Protein AF-A0A3L8S5N1-F1 (afdb_monomer)

Structure (mmCIF, N/CA/C/O backbone):
data_AF-A0A3L8S5N1-F1
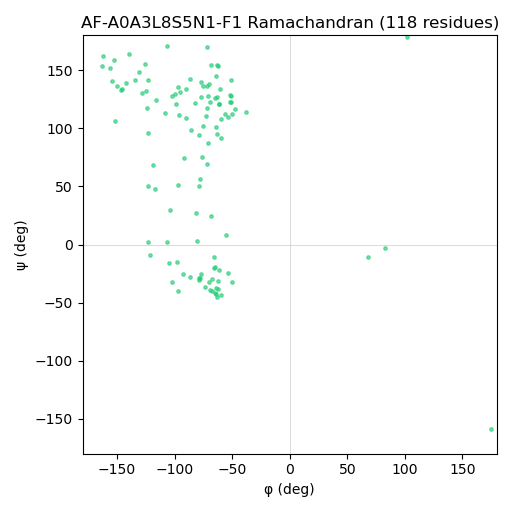#
_entry.id   AF-A0A3L8S5N1-F1
#
loop_
_atom_site.group_PDB
_atom_site.id
_atom_site.type_symbol
_atom_site.label_atom_id
_atom_site.label_alt_id
_atom_site.label_comp_id
_atom_site.label_asym_id
_atom_site.label_entity_id
_atom_site.label_seq_id
_atom_site.pdbx_PDB_ins_code
_atom_site.Cartn_x
_atom_site.Cartn_y
_atom_site.Cartn_z
_atom_site.occupancy
_atom_site.B_iso_or_equiv
_atom_site.auth_seq_id
_atom_site.auth_comp_id
_atom_site.auth_asym_id
_atom_site.auth_atom_id
_atom_site.pdbx_PDB_model_num
ATOM 1 N N . GLU A 1 1 ? -27.429 45.409 33.341 1.00 58.84 1 GLU A N 1
ATOM 2 C CA . GLU A 1 1 ? -26.862 44.501 34.357 1.00 58.84 1 GLU A CA 1
ATOM 3 C C . GLU A 1 1 ? -27.134 43.078 33.897 1.00 58.84 1 GLU A C 1
ATOM 5 O O . GLU A 1 1 ? -28.285 42.787 33.601 1.00 58.84 1 GLU A O 1
ATOM 10 N N . GLN A 1 2 ? -26.105 42.243 33.723 1.00 52.72 2 GLN A N 1
ATOM 11 C CA . GLN A 1 2 ? -26.308 40.809 33.471 1.00 52.72 2 GLN A CA 1
ATOM 12 C C . GLN A 1 2 ? -26.788 40.156 34.771 1.00 52.72 2 GLN A C 1
ATOM 14 O O . GLN A 1 2 ? -26.289 40.484 35.849 1.00 52.72 2 GLN A O 1
ATOM 19 N N . SER A 1 3 ? -27.787 39.281 34.683 1.00 72.56 3 SER A N 1
ATOM 20 C CA . SER A 1 3 ? -28.373 38.622 35.854 1.00 72.56 3 SER A CA 1
ATOM 21 C C . SER A 1 3 ? -27.329 37.736 36.544 1.00 72.56 3 SER A C 1
ATOM 23 O O . SER A 1 3 ? -26.524 37.093 35.875 1.00 72.56 3 SER A O 1
ATOM 25 N N . TYR A 1 4 ? -27.351 37.634 37.879 1.00 65.69 4 TYR A N 1
ATOM 26 C CA . TYR A 1 4 ? -26.475 36.718 38.631 1.00 65.69 4 TYR A CA 1
ATOM 27 C C . TYR A 1 4 ? -26.520 35.281 38.082 1.00 65.69 4 TYR A C 1
ATOM 29 O O . TYR A 1 4 ? -25.507 34.589 38.085 1.00 65.69 4 TYR A O 1
ATOM 37 N N . MET A 1 5 ? -27.673 34.854 37.555 1.00 71.25 5 MET A N 1
ATOM 38 C CA . MET A 1 5 ? -27.835 33.547 36.917 1.00 71.25 5 MET A CA 1
ATOM 39 C C . MET A 1 5 ? -27.050 33.437 35.603 1.00 71.25 5 MET A C 1
ATOM 41 O O . MET A 1 5 ? -26.426 32.412 35.357 1.00 71.25 5 MET A O 1
ATOM 45 N N . GLU A 1 6 ? -27.032 34.493 34.786 1.00 67.00 6 GLU A N 1
ATOM 46 C CA . GLU A 1 6 ? -26.221 34.532 33.561 1.00 67.00 6 GLU A CA 1
ATOM 47 C C . GLU A 1 6 ? -24.732 34.499 33.900 1.00 67.00 6 GLU A C 1
ATOM 49 O O . GLU A 1 6 ? -23.994 33.738 33.292 1.00 67.00 6 GLU A O 1
ATOM 54 N N . SER A 1 7 ? -24.298 35.238 34.926 1.00 70.38 7 SER A N 1
ATOM 55 C CA . SER A 1 7 ? -22.896 35.238 35.366 1.00 70.38 7 SER A CA 1
ATOM 56 C C . SER A 1 7 ? -22.430 33.856 35.859 1.00 70.38 7 SER A C 1
ATOM 58 O O . SER A 1 7 ? -21.325 33.419 35.536 1.00 70.38 7 SER A O 1
ATOM 60 N N . VAL A 1 8 ? -23.291 33.111 36.567 1.00 64.12 8 VAL A N 1
ATOM 61 C CA . VAL A 1 8 ? -23.002 31.729 36.998 1.00 64.12 8 VAL A CA 1
ATOM 62 C C . VAL A 1 8 ? -22.966 30.755 35.815 1.00 64.12 8 VAL A C 1
ATOM 64 O O . VAL A 1 8 ? -22.112 29.870 35.784 1.00 64.12 8 VAL A O 1
ATOM 67 N N . VAL A 1 9 ? -23.855 30.911 34.830 1.00 67.62 9 VAL A N 1
ATOM 68 C CA . VAL A 1 9 ? -23.860 30.080 33.614 1.00 67.62 9 VAL A CA 1
ATOM 69 C C . VAL A 1 9 ? -22.576 30.288 32.810 1.00 67.62 9 VAL A C 1
ATOM 71 O O . VAL A 1 9 ? -21.951 29.303 32.417 1.00 67.62 9 VAL A O 1
ATOM 74 N N . THR A 1 10 ? -22.142 31.537 32.632 1.00 61.06 10 THR A N 1
ATOM 75 C CA . THR A 1 10 ? -20.888 31.860 31.937 1.00 61.06 10 THR A CA 1
ATOM 76 C C . THR A 1 10 ? -19.680 31.317 32.696 1.00 61.06 10 THR A C 1
ATOM 78 O O . THR A 1 10 ? -18.813 30.692 32.098 1.00 61.06 10 THR A O 1
ATOM 81 N N . PHE A 1 11 ? -19.656 31.453 34.028 1.00 65.00 11 PHE A N 1
ATOM 82 C CA . PHE A 1 11 ? -18.588 30.884 34.852 1.00 65.00 11 PHE A CA 1
ATOM 83 C C . PHE A 1 11 ? -18.487 29.361 34.703 1.00 65.00 11 PHE A C 1
ATOM 85 O O . PHE A 1 11 ? -17.391 28.832 34.549 1.00 65.00 11 PHE A O 1
ATOM 92 N N . LEU A 1 12 ? -19.619 28.646 34.699 1.00 64.50 12 LEU A N 1
ATOM 93 C CA . LEU A 1 12 ? -19.633 27.200 34.467 1.00 64.50 12 LEU A CA 1
ATOM 94 C C . LEU A 1 12 ? -19.153 26.833 33.056 1.00 64.50 12 LEU A C 1
ATOM 96 O O . LEU A 1 12 ? -18.450 25.842 32.903 1.00 64.50 12 LEU A O 1
ATOM 100 N N . GLN A 1 13 ? -19.490 27.619 32.035 1.00 61.62 13 GLN A N 1
ATOM 101 C CA . GLN A 1 13 ? -19.019 27.387 30.666 1.00 61.62 13 GLN A CA 1
ATOM 102 C C . GLN A 1 13 ? -17.517 27.662 30.493 1.00 61.62 13 GLN A C 1
ATOM 104 O O . GLN A 1 13 ? -16.874 26.964 29.713 1.00 61.62 13 GLN A O 1
ATOM 109 N N . ASP A 1 14 ? -16.963 28.625 31.235 1.00 61.75 14 ASP A N 1
ATOM 110 C CA . ASP A 1 14 ? -15.539 28.986 31.191 1.00 61.75 14 ASP A CA 1
ATOM 111 C C . ASP A 1 14 ? -14.642 28.023 31.989 1.00 61.75 14 ASP A C 1
ATOM 113 O O . ASP A 1 14 ? -13.482 27.817 31.629 1.00 61.75 14 ASP A O 1
ATOM 117 N N . VAL A 1 15 ? -15.149 27.420 33.072 1.00 58.78 15 VAL A N 1
ATOM 118 C CA . VAL A 1 15 ? -14.365 26.503 33.931 1.00 58.78 15 VAL A CA 1
ATOM 119 C C . VAL A 1 15 ? -14.580 25.023 33.623 1.00 58.78 15 VAL A C 1
ATOM 121 O O . VAL A 1 15 ? -13.783 24.188 34.057 1.00 58.78 15 VAL A O 1
ATOM 124 N N . VAL A 1 16 ? -15.631 24.669 32.879 1.00 60.44 16 VAL A N 1
ATOM 125 C CA . VAL A 1 16 ? -15.786 23.315 32.343 1.00 60.44 16 VAL A CA 1
ATOM 126 C C . VAL A 1 16 ? -14.950 23.237 31.068 1.00 60.44 16 VAL A C 1
ATOM 128 O O . VAL A 1 16 ? -15.193 24.004 30.138 1.00 60.44 16 VAL A O 1
ATOM 131 N N . PRO A 1 17 ? -13.972 22.318 30.976 1.00 50.28 17 PRO A N 1
ATOM 132 C CA . PRO A 1 17 ? -13.222 22.136 29.748 1.00 50.28 17 PRO A CA 1
ATOM 133 C C . PRO A 1 17 ? -14.191 21.967 28.576 1.00 50.28 17 PRO A C 1
ATOM 135 O O . PRO A 1 17 ? -15.031 21.064 28.587 1.00 50.28 17 PRO A O 1
ATOM 138 N N . GLN A 1 18 ? -14.004 22.763 27.522 1.00 52.22 18 GLN A N 1
ATOM 139 C CA . GLN A 1 18 ? -14.594 22.565 26.188 1.00 52.22 18 GLN A CA 1
ATOM 140 C C . GLN A 1 18 ? -14.271 21.175 25.585 1.00 52.22 18 GLN A C 1
ATOM 142 O O . GLN A 1 18 ? -14.591 20.901 24.441 1.00 52.22 18 GLN A O 1
ATOM 147 N N . ALA A 1 19 ? -13.676 20.253 26.345 1.00 48.62 19 ALA A N 1
ATOM 148 C CA . ALA A 1 19 ? -13.512 18.848 25.992 1.00 48.62 19 ALA A CA 1
ATOM 149 C C . ALA A 1 19 ? -14.844 18.078 25.891 1.00 48.62 19 ALA A C 1
ATOM 151 O O . ALA A 1 19 ? -14.848 16.948 25.413 1.00 48.62 19 ALA A O 1
ATOM 152 N N . TYR A 1 20 ? -15.964 18.664 26.334 1.00 49.84 20 TYR A N 1
ATOM 153 C CA . TYR A 1 20 ? -17.297 18.059 26.222 1.00 49.84 20 TYR A CA 1
ATOM 154 C C . TYR A 1 20 ? -18.189 18.712 25.158 1.00 49.84 20 TYR A C 1
ATOM 156 O O . TYR A 1 20 ? -19.337 18.290 25.003 1.00 49.84 20 TYR A O 1
ATOM 164 N N . SER A 1 21 ? -17.702 19.707 24.400 1.00 54.25 21 SER A N 1
ATOM 165 C CA . SER A 1 21 ? -18.429 20.230 23.238 1.00 54.25 21 SER A CA 1
ATOM 166 C C . SER A 1 21 ? -18.319 19.259 22.057 1.00 54.25 21 SER A C 1
ATOM 168 O O . SER A 1 21 ? -17.602 19.465 21.090 1.00 54.25 21 SER A O 1
ATOM 170 N N . GLY A 1 22 ? -19.072 18.163 22.156 1.00 56.56 22 GLY A N 1
ATOM 171 C CA . GLY A 1 22 ? -19.862 17.599 21.059 1.00 56.56 22 GLY A CA 1
ATOM 172 C C . GLY A 1 22 ? -19.169 16.970 19.849 1.00 56.56 22 GLY A C 1
ATOM 173 O O . GLY A 1 22 ? -19.866 16.304 19.090 1.00 56.56 22 GLY A O 1
ATOM 174 N N . THR A 1 23 ? -17.863 17.103 19.644 1.00 55.72 23 THR A N 1
ATOM 175 C CA . THR A 1 23 ? -17.162 16.274 18.657 1.00 55.72 23 THR A CA 1
ATOM 176 C C . THR A 1 23 ? -16.665 15.015 19.357 1.00 55.72 23 THR A C 1
ATOM 178 O O . THR A 1 23 ? -15.749 15.123 20.178 1.00 55.72 23 THR A O 1
ATOM 181 N N . PRO A 1 24 ? -17.256 13.828 19.095 1.00 60.69 24 PRO A N 1
ATOM 182 C CA . PRO A 1 24 ? -16.633 12.582 19.524 1.00 60.69 24 PRO A CA 1
ATOM 183 C C . PRO A 1 24 ? -15.173 12.591 19.051 1.00 60.69 24 PRO A C 1
ATOM 185 O O . PRO A 1 24 ? -14.909 13.126 17.969 1.00 60.69 24 PRO A O 1
ATOM 188 N N . PRO A 1 25 ? -14.222 12.077 19.858 1.00 61.22 25 PRO A N 1
ATOM 189 C CA . PRO A 1 25 ? -12.830 12.009 19.439 1.00 61.22 25 PRO A CA 1
ATOM 190 C C . PRO A 1 25 ? -12.801 11.342 18.070 1.00 61.22 25 PRO A C 1
ATOM 192 O O . PRO A 1 25 ? -13.358 10.256 17.918 1.00 61.22 25 PRO A O 1
ATOM 195 N N . GLU A 1 26 ? -12.234 12.042 17.086 1.00 62.59 26 GLU A N 1
ATOM 196 C CA . GLU A 1 26 ? -12.102 11.552 15.719 1.00 62.59 26 GLU A CA 1
ATOM 197 C C . GLU A 1 26 ? -11.556 10.124 15.814 1.00 62.59 26 GLU A C 1
ATOM 199 O O . GLU A 1 26 ? -10.497 9.911 16.418 1.00 62.59 26 GLU A O 1
ATOM 204 N N . GLU A 1 27 ? -12.333 9.131 15.367 1.00 67.44 27 GLU A N 1
ATOM 205 C CA . GLU A 1 27 ? -11.910 7.736 15.441 1.00 67.44 27 GLU A CA 1
ATOM 206 C C . GLU A 1 27 ? -10.666 7.606 14.570 1.00 67.44 27 GLU A C 1
ATOM 208 O O . GLU A 1 27 ? -10.735 7.490 13.349 1.00 67.44 27 GLU A O 1
ATOM 213 N N . LYS A 1 28 ? -9.498 7.706 15.208 1.00 73.62 28 LYS A N 1
ATOM 214 C CA . LYS A 1 28 ? -8.225 7.662 14.510 1.00 73.62 28 LYS A CA 1
ATOM 215 C C . LYS A 1 28 ? -8.127 6.312 13.822 1.00 73.62 28 LYS A C 1
ATOM 217 O O . LYS A 1 28 ? -8.152 5.275 14.489 1.00 73.62 28 LYS A O 1
ATOM 222 N N . GLU A 1 29 ? -7.990 6.338 12.500 1.00 84.31 29 GLU A N 1
ATOM 223 C CA . GLU A 1 29 ? -7.891 5.125 11.701 1.00 84.31 29 GLU A CA 1
ATOM 224 C C . GLU A 1 29 ? -6.796 4.206 12.255 1.00 84.31 29 GLU A C 1
ATOM 226 O O . GLU A 1 29 ? -5.627 4.586 12.395 1.00 84.31 29 GLU A O 1
ATOM 231 N N . LYS A 1 30 ? -7.181 2.977 12.604 1.00 90.44 30 LYS A N 1
ATOM 232 C CA . LYS A 1 30 ? -6.265 1.996 13.177 1.00 90.44 30 LYS A CA 1
ATOM 233 C C . LYS A 1 30 ? -5.735 1.083 12.083 1.00 90.44 30 LYS A C 1
ATOM 235 O O . LYS A 1 30 ? -6.466 0.235 11.575 1.00 90.44 30 LYS A O 1
ATOM 240 N N . ILE A 1 31 ? -4.444 1.205 11.785 1.00 94.44 31 ILE A N 1
ATOM 241 C CA . ILE A 1 31 ? -3.729 0.252 10.932 1.00 94.44 31 ILE A CA 1
ATOM 242 C C . ILE A 1 31 ? -3.595 -1.080 11.687 1.00 94.44 31 ILE A C 1
ATOM 244 O O . ILE A 1 31 ? -3.067 -1.132 12.799 1.00 94.44 31 ILE A O 1
ATOM 248 N N . VAL A 1 32 ? -4.096 -2.157 11.088 1.00 95.62 32 VAL A N 1
ATOM 249 C CA . VAL A 1 32 ? -4.064 -3.530 11.618 1.00 95.62 32 VAL A CA 1
ATOM 250 C C . VAL A 1 32 ? -2.894 -4.312 11.029 1.00 95.62 32 VAL A C 1
ATOM 252 O O . VAL A 1 32 ? -2.244 -5.074 11.742 1.00 95.62 32 VAL A O 1
ATOM 255 N N . TRP A 1 33 ? -2.616 -4.129 9.739 1.00 97.19 33 TRP A N 1
ATOM 256 C CA . TRP A 1 33 ? -1.478 -4.744 9.062 1.00 97.19 33 TRP A CA 1
ATOM 257 C C . TRP A 1 33 ? -1.018 -3.891 7.882 1.00 97.19 33 TRP A C 1
ATOM 259 O O . TRP A 1 33 ? -1.775 -3.090 7.335 1.00 97.19 33 TRP A O 1
ATOM 269 N N . VAL A 1 34 ? 0.235 -4.100 7.488 1.00 97.12 34 VAL A N 1
ATOM 270 C CA . VAL A 1 34 ? 0.865 -3.466 6.330 1.00 97.12 34 VAL A CA 1
ATOM 271 C 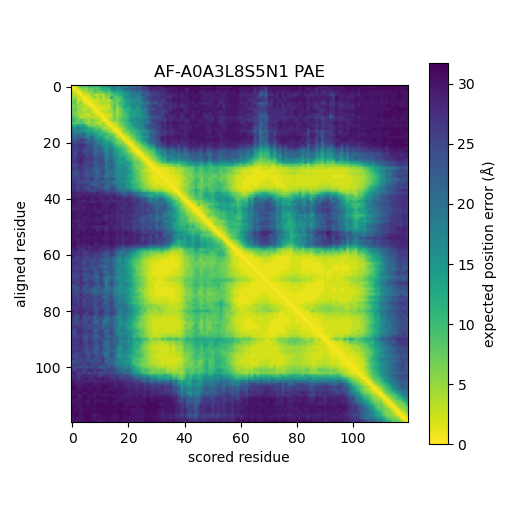C . VAL A 1 34 ? 1.621 -4.532 5.548 1.00 97.12 34 VAL A C 1
ATOM 273 O O . VAL A 1 34 ? 2.223 -5.426 6.149 1.00 97.12 34 VAL A O 1
ATOM 276 N N . ARG A 1 35 ? 1.596 -4.453 4.217 1.00 96.19 35 ARG A N 1
ATOM 277 C CA . ARG A 1 35 ? 2.400 -5.315 3.351 1.00 96.19 35 ARG A CA 1
ATOM 278 C C . ARG A 1 35 ? 2.932 -4.554 2.144 1.00 96.19 35 ARG A C 1
ATOM 280 O O . ARG A 1 35 ? 2.189 -3.809 1.518 1.00 96.19 35 ARG A O 1
ATOM 287 N N . PHE A 1 36 ? 4.189 -4.825 1.806 1.00 93.75 36 PHE A N 1
ATOM 288 C CA . PHE A 1 36 ? 4.785 -4.440 0.532 1.00 93.75 36 PHE A CA 1
ATOM 289 C C . PHE A 1 36 ? 4.739 -5.616 -0.446 1.00 93.75 36 PHE A C 1
ATOM 291 O O . PHE A 1 36 ? 5.045 -6.745 -0.061 1.00 93.75 36 PHE A O 1
ATOM 298 N N . GLU A 1 37 ? 4.357 -5.351 -1.688 1.00 89.75 37 GLU A N 1
ATOM 299 C CA . GLU A 1 37 ? 4.363 -6.310 -2.796 1.00 89.75 37 GLU A CA 1
ATOM 300 C C . GLU A 1 37 ? 5.044 -5.657 -4.009 1.00 89.75 37 GLU A C 1
ATOM 302 O O . GLU A 1 37 ? 4.941 -4.446 -4.207 1.00 89.75 37 GLU A O 1
ATOM 307 N N . ASN A 1 38 ? 5.724 -6.446 -4.840 1.00 82.06 38 ASN A N 1
ATOM 308 C CA . ASN A 1 38 ? 6.210 -5.952 -6.130 1.00 82.06 38 ASN A CA 1
ATOM 309 C C . ASN A 1 38 ? 5.028 -5.863 -7.100 1.00 82.06 38 ASN A C 1
ATOM 311 O O . ASN A 1 38 ? 4.214 -6.789 -7.160 1.00 82.06 38 ASN A O 1
ATOM 315 N N . ALA A 1 39 ? 4.925 -4.781 -7.873 1.00 72.56 39 ALA A N 1
ATOM 316 C CA . ALA A 1 39 ? 3.885 -4.690 -8.886 1.00 72.56 39 ALA A CA 1
ATOM 317 C C . ALA A 1 39 ? 4.215 -5.630 -10.062 1.00 72.56 39 ALA A C 1
ATOM 319 O O . ALA A 1 39 ? 5.139 -5.381 -10.832 1.00 72.56 39 ALA A O 1
ATOM 320 N N . ASP A 1 40 ? 3.446 -6.710 -10.223 1.00 66.19 40 ASP A N 1
ATOM 321 C CA . ASP A 1 40 ? 3.479 -7.576 -11.412 1.00 66.19 40 ASP A CA 1
ATOM 322 C C . ASP A 1 40 ? 2.706 -6.913 -12.569 1.00 66.19 40 ASP A C 1
ATOM 324 O O . ASP A 1 40 ? 1.728 -7.447 -13.093 1.00 66.19 40 ASP A O 1
ATOM 328 N N . LEU A 1 41 ? 3.098 -5.686 -12.936 1.00 61.88 41 LEU A N 1
ATOM 329 C CA . LEU A 1 41 ? 2.502 -4.924 -14.041 1.00 61.88 41 LEU A CA 1
ATOM 330 C C . LEU A 1 41 ? 3.039 -5.421 -15.394 1.00 61.88 41 LEU A C 1
ATOM 332 O O . LEU A 1 41 ? 3.470 -4.642 -16.238 1.00 61.88 41 LEU A O 1
ATOM 336 N N . ASN A 1 42 ? 3.003 -6.731 -15.623 1.00 54.72 42 ASN A N 1
ATOM 337 C CA . ASN A 1 42 ? 3.494 -7.365 -16.848 1.00 54.72 42 ASN A CA 1
ATOM 338 C C . ASN A 1 42 ? 2.491 -7.319 -18.021 1.00 54.72 42 ASN A C 1
ATOM 340 O O . ASN A 1 42 ? 2.552 -8.147 -18.926 1.00 54.72 42 ASN A O 1
ATOM 344 N N . ASP A 1 43 ? 1.593 -6.331 -18.060 1.00 56.97 43 ASP A N 1
ATOM 345 C CA . ASP A 1 43 ? 0.773 -6.037 -19.243 1.00 56.97 43 ASP A CA 1
ATOM 346 C C . ASP A 1 43 ? 1.068 -4.621 -19.756 1.00 56.97 43 ASP A C 1
ATOM 348 O O . ASP A 1 43 ? 0.242 -3.708 -19.683 1.00 56.97 43 ASP A O 1
ATOM 352 N N . THR A 1 44 ? 2.286 -4.445 -20.277 1.00 50.34 44 THR A N 1
ATOM 353 C CA . THR A 1 44 ? 2.761 -3.226 -20.958 1.00 50.34 44 THR A CA 1
ATOM 354 C C . THR A 1 44 ? 1.828 -2.801 -22.097 1.00 50.34 44 THR A C 1
ATOM 356 O O . THR A 1 44 ? 1.768 -1.624 -22.436 1.00 50.34 44 THR A O 1
ATOM 359 N N . SER A 1 45 ? 1.057 -3.737 -22.665 1.00 51.22 45 SER A N 1
ATOM 360 C CA . SER A 1 45 ? 0.101 -3.450 -23.739 1.00 51.22 45 SER A CA 1
ATOM 361 C C . SER A 1 45 ? -1.200 -2.804 -23.249 1.00 51.22 45 SER A C 1
ATOM 363 O O . SER A 1 45 ? -1.814 -2.038 -23.991 1.00 51.22 45 SER A O 1
ATOM 365 N N . ARG A 1 46 ? -1.618 -3.079 -22.003 1.00 52.94 46 ARG A N 1
ATOM 366 C CA . ARG A 1 46 ? -2.851 -2.538 -21.403 1.00 52.94 46 ARG A CA 1
ATOM 367 C C . ARG A 1 46 ? -2.625 -1.426 -20.380 1.00 52.94 46 ARG A C 1
ATOM 369 O O . ARG A 1 46 ? -3.571 -0.710 -20.079 1.00 52.94 46 ARG A O 1
ATOM 376 N N . ASN A 1 47 ? -1.403 -1.261 -19.873 1.00 55.56 47 ASN A N 1
ATOM 377 C CA . ASN A 1 47 ? -1.037 -0.239 -18.883 1.00 55.56 47 ASN A CA 1
ATOM 378 C C . ASN A 1 47 ? 0.003 0.750 -19.432 1.00 55.56 47 ASN A C 1
ATOM 380 O O . ASN A 1 47 ? 1.012 1.034 -18.791 1.00 55.56 47 ASN A O 1
ATOM 384 N N . MET A 1 48 ? -0.234 1.270 -20.637 1.00 53.06 48 MET A N 1
ATOM 385 C CA . MET A 1 48 ? 0.692 2.185 -21.319 1.00 53.06 48 MET A CA 1
ATOM 386 C C . MET A 1 48 ? 0.904 3.500 -20.541 1.00 53.06 48 MET A C 1
ATOM 388 O O . MET A 1 48 ? 2.011 4.024 -20.510 1.00 53.06 48 MET A O 1
ATOM 392 N N . GLU A 1 49 ? -0.118 3.963 -19.814 1.00 53.94 49 GLU A N 1
ATOM 393 C CA . GLU A 1 49 ? -0.062 5.163 -18.960 1.00 53.94 49 GLU A CA 1
ATOM 394 C C . GLU A 1 49 ? 0.862 4.993 -17.735 1.00 53.94 49 GLU A C 1
ATOM 396 O O . GLU A 1 49 ? 1.495 5.949 -17.301 1.00 53.94 49 GLU A O 1
ATOM 401 N N . PHE A 1 50 ? 1.016 3.771 -17.204 1.00 53.44 50 PHE A N 1
ATOM 402 C CA . PHE A 1 50 ? 1.901 3.511 -16.058 1.00 53.44 50 PHE A CA 1
ATOM 403 C C . PHE A 1 50 ? 3.387 3.462 -16.443 1.00 53.44 50 PHE A C 1
ATOM 405 O O . PHE A 1 50 ? 4.240 3.743 -15.600 1.00 53.44 50 PHE A O 1
ATOM 412 N N . HIS A 1 51 ? 3.701 3.127 -17.701 1.00 53.94 51 HIS A N 1
ATOM 413 C CA . HIS A 1 51 ? 5.078 3.081 -18.212 1.00 53.94 51 HIS A CA 1
ATOM 414 C C . HIS A 1 51 ? 5.667 4.478 -18.423 1.00 53.94 51 HIS A C 1
ATOM 416 O O . HIS A 1 51 ? 6.840 4.697 -18.149 1.00 53.94 51 HIS A O 1
ATOM 422 N N . GLU A 1 52 ? 4.877 5.454 -18.867 1.00 53.00 52 GLU A N 1
ATOM 423 C CA . GLU A 1 52 ? 5.423 6.784 -19.175 1.00 53.00 52 GLU A CA 1
ATOM 424 C C . GLU A 1 52 ? 5.658 7.651 -17.928 1.00 53.00 52 GLU A C 1
ATOM 426 O O . GLU A 1 52 ? 6.567 8.480 -17.916 1.00 53.00 52 GLU A O 1
ATOM 431 N N . ILE A 1 53 ? 4.879 7.448 -16.860 1.00 53.69 53 ILE A N 1
ATOM 432 C CA . ILE A 1 53 ? 4.875 8.340 -15.686 1.00 53.69 53 ILE A CA 1
ATOM 433 C C . ILE A 1 53 ? 5.855 7.868 -14.593 1.00 53.69 53 ILE A C 1
ATOM 435 O O . ILE A 1 53 ? 6.353 8.677 -13.810 1.00 53.69 53 ILE A O 1
ATOM 439 N N . HIS A 1 54 ? 6.179 6.571 -14.539 1.00 53.25 54 HIS A N 1
ATOM 440 C CA . HIS A 1 54 ? 6.936 5.982 -13.423 1.00 53.25 54 HIS A CA 1
ATOM 441 C C . HIS A 1 54 ? 8.254 5.303 -13.819 1.00 53.25 54 HIS A C 1
ATOM 443 O O . HIS A 1 54 ? 9.049 4.967 -12.939 1.00 53.25 54 HIS A O 1
ATOM 449 N N . SER A 1 55 ? 8.530 5.134 -15.115 1.00 50.62 55 SER A N 1
ATOM 450 C CA . SER A 1 55 ? 9.742 4.470 -15.603 1.00 50.62 55 SER A CA 1
ATOM 451 C C . SER A 1 55 ? 10.878 5.459 -15.861 1.00 50.62 55 SER A C 1
ATOM 453 O O . SER A 1 55 ? 11.258 5.724 -16.997 1.00 50.62 55 SER A O 1
ATOM 455 N N . THR A 1 56 ? 11.510 5.957 -14.796 1.00 52.88 56 THR A N 1
ATOM 456 C CA . THR A 1 56 ? 12.915 6.406 -14.900 1.00 52.88 56 THR A CA 1
ATOM 457 C C . THR A 1 56 ? 13.904 5.234 -14.815 1.00 52.88 56 THR A C 1
ATOM 459 O O . THR A 1 56 ? 15.115 5.428 -14.901 1.00 52.88 56 THR A O 1
ATOM 462 N N . GLY A 1 57 ? 13.403 3.999 -14.723 1.00 53.06 57 GLY A N 1
ATOM 463 C CA . GLY A 1 57 ? 14.168 2.761 -14.778 1.00 53.06 57 GLY A CA 1
ATOM 464 C C . GLY A 1 57 ? 13.256 1.575 -15.082 1.00 53.06 57 GLY A C 1
ATOM 465 O O . GLY A 1 57 ? 12.041 1.658 -14.930 1.00 53.06 57 GLY A O 1
ATOM 466 N N . ASN A 1 58 ? 13.849 0.466 -15.518 1.00 57.66 58 ASN A N 1
ATOM 467 C CA . ASN A 1 58 ? 13.191 -0.800 -15.869 1.00 57.66 58 ASN A CA 1
ATOM 468 C C . ASN A 1 58 ? 12.590 -1.545 -14.648 1.00 57.66 58 ASN A C 1
ATOM 470 O O . ASN A 1 58 ? 12.502 -2.770 -14.654 1.00 57.66 58 ASN A O 1
ATOM 474 N N . GLU A 1 59 ? 12.265 -0.830 -13.568 1.00 66.81 59 GLU A N 1
ATOM 475 C CA . GLU A 1 59 ? 11.837 -1.386 -12.285 1.00 66.81 59 GLU A CA 1
ATOM 476 C C . GLU A 1 59 ? 10.387 -0.961 -11.994 1.00 66.81 59 GLU A C 1
ATOM 478 O O . GLU A 1 59 ? 10.082 0.234 -12.034 1.00 66.81 59 GLU A O 1
ATOM 483 N N . PRO A 1 60 ? 9.469 -1.912 -11.747 1.00 74.50 60 PRO A N 1
ATOM 484 C CA . PRO A 1 60 ? 8.076 -1.596 -11.449 1.00 74.50 60 PRO A CA 1
ATOM 485 C C . PRO A 1 60 ? 7.934 -0.900 -10.080 1.00 74.50 60 PRO A C 1
ATOM 487 O O . PRO A 1 60 ? 8.76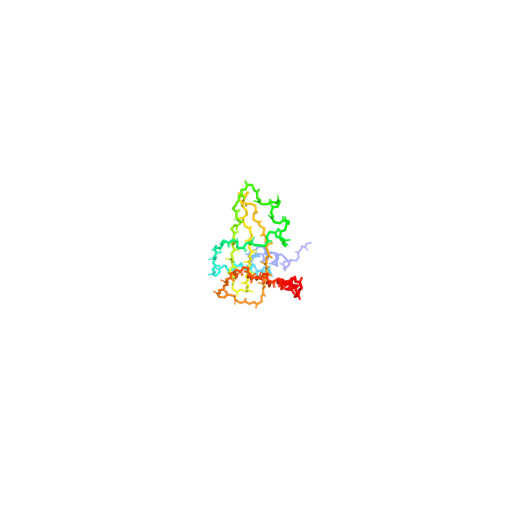2 -1.121 -9.194 1.00 74.50 60 PRO A O 1
ATOM 490 N N . PRO A 1 61 ? 6.878 -0.090 -9.860 1.00 82.69 61 PRO A N 1
ATOM 491 C CA . PRO A 1 61 ? 6.638 0.541 -8.564 1.00 82.69 61 PRO A CA 1
ATOM 492 C C . PRO A 1 61 ? 6.399 -0.498 -7.457 1.00 82.69 61 PRO A C 1
ATOM 494 O O . PRO A 1 61 ? 5.900 -1.602 -7.701 1.00 82.69 61 PRO A O 1
ATOM 497 N N . LEU A 1 62 ? 6.702 -0.126 -6.212 1.00 89.56 62 LEU A N 1
ATOM 498 C CA . LEU A 1 62 ? 6.321 -0.909 -5.037 1.00 89.56 62 LEU A CA 1
ATOM 499 C C . LEU A 1 62 ? 4.836 -0.695 -4.736 1.00 89.56 62 LEU A C 1
ATOM 501 O O . LEU A 1 62 ? 4.343 0.429 -4.787 1.00 89.56 62 LEU A O 1
ATOM 505 N N . LEU A 1 63 ? 4.122 -1.755 -4.366 1.00 92.94 63 LEU A N 1
ATOM 506 C CA . LEU A 1 63 ? 2.751 -1.662 -3.874 1.00 92.94 63 LEU A CA 1
ATOM 507 C C . LEU A 1 63 ? 2.736 -1.724 -2.351 1.00 92.94 63 LEU A C 1
ATOM 509 O O . LEU A 1 63 ? 3.291 -2.644 -1.754 1.00 92.94 63 LEU A O 1
ATOM 513 N N . LEU A 1 64 ? 2.049 -0.771 -1.730 1.00 95.62 64 LEU A N 1
ATOM 514 C CA . LEU A 1 64 ? 1.796 -0.714 -0.296 1.00 95.62 64 LEU A CA 1
ATOM 515 C C . LEU A 1 64 ? 0.324 -1.030 -0.031 1.00 95.62 64 LEU A C 1
ATOM 517 O O . LEU A 1 64 ? -0.565 -0.264 -0.393 1.00 95.62 64 LEU A O 1
ATOM 521 N N . LEU A 1 65 ? 0.065 -2.158 0.622 1.00 97.12 65 LEU A N 1
ATOM 522 C CA . LEU A 1 65 ? -1.264 -2.565 1.062 1.00 97.12 65 LEU A CA 1
ATOM 523 C C . LEU A 1 65 ? -1.393 -2.288 2.563 1.00 97.12 65 LEU A C 1
ATOM 525 O O . LEU A 1 65 ? -0.559 -2.741 3.352 1.00 97.12 65 LEU A O 1
ATOM 529 N N . ILE A 1 66 ? -2.449 -1.580 2.957 1.00 97.31 66 ILE A N 1
ATOM 530 C CA . ILE A 1 66 ? -2.711 -1.182 4.345 1.00 97.31 66 ILE A CA 1
ATOM 531 C C . ILE A 1 66 ? -4.086 -1.697 4.743 1.00 97.31 66 ILE A C 1
ATOM 533 O O . ILE A 1 66 ? -5.088 -1.290 4.161 1.00 97.31 66 ILE A O 1
ATOM 537 N N . GLY A 1 67 ? -4.148 -2.582 5.734 1.00 96.81 67 GLY A N 1
ATOM 538 C CA . GLY A 1 67 ? -5.407 -3.044 6.309 1.00 96.81 67 GLY A CA 1
ATOM 539 C C . GLY A 1 67 ? -5.781 -2.256 7.550 1.00 96.81 67 GLY A C 1
ATOM 540 O O . GLY A 1 67 ? -4.974 -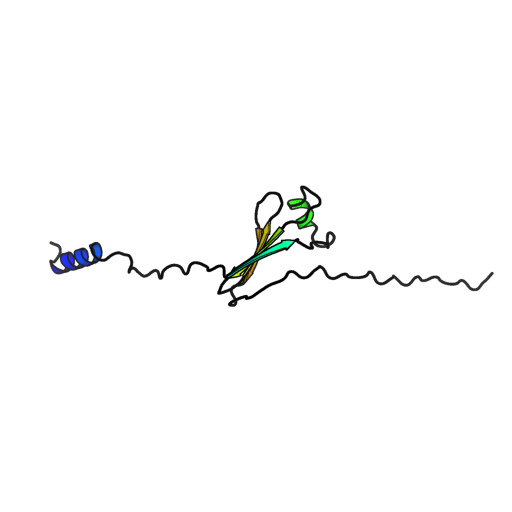2.139 8.473 1.00 96.81 67 GLY A O 1
ATOM 541 N N . TYR A 1 68 ? -7.021 -1.790 7.599 1.00 95.44 68 TYR A N 1
ATOM 542 C CA . TYR A 1 68 ? -7.622 -1.102 8.734 1.00 95.44 68 TYR A CA 1
ATOM 543 C C . TYR A 1 68 ? -8.633 -2.003 9.451 1.00 95.44 68 TYR A C 1
ATOM 545 O O . TYR A 1 68 ? -9.004 -3.079 8.974 1.00 95.44 68 TYR A O 1
ATOM 553 N N . SER A 1 69 ? -9.109 -1.562 10.616 1.00 93.62 69 SER A N 1
ATOM 554 C CA . SER A 1 69 ? -10.205 -2.236 11.327 1.00 93.62 69 SER A CA 1
ATOM 555 C C . SER A 1 69 ? -11.541 -2.185 10.581 1.00 93.62 69 SER A C 1
ATOM 557 O O . SER A 1 69 ? -12.413 -3.007 10.850 1.00 93.62 69 SER A O 1
ATOM 559 N N . ASP A 1 70 ? -11.701 -1.247 9.653 1.00 93.44 70 ASP A N 1
ATOM 560 C CA . ASP A 1 70 ? -12.937 -0.965 8.923 1.00 93.44 70 ASP A CA 1
ATOM 561 C C . ASP A 1 70 ? -12.780 -1.064 7.396 1.00 93.44 70 ASP A C 1
ATOM 563 O O . ASP A 1 70 ? -13.740 -0.825 6.662 1.00 93.44 70 ASP A O 1
ATOM 567 N N . GLY A 1 71 ? -11.595 -1.427 6.900 1.00 95.69 71 GLY A N 1
ATOM 568 C CA . GLY A 1 71 ? -11.321 -1.390 5.472 1.00 95.69 71 GLY A CA 1
ATOM 569 C C . GLY A 1 71 ? -9.885 -1.708 5.078 1.00 95.69 71 GLY A C 1
ATOM 570 O O . GLY A 1 71 ? -9.137 -2.345 5.820 1.00 95.69 71 GLY A O 1
ATOM 571 N N . MET A 1 72 ? -9.504 -1.270 3.881 1.00 97.06 72 MET A N 1
ATOM 572 C CA . MET A 1 72 ? -8.160 -1.426 3.328 1.00 97.06 72 MET A CA 1
ATOM 573 C C . MET A 1 72 ? -7.882 -0.364 2.259 1.00 97.06 72 MET A C 1
ATOM 575 O O . MET A 1 72 ? -8.799 0.055 1.552 1.00 97.06 72 MET A O 1
ATOM 579 N N . GLN A 1 73 ? -6.612 -0.000 2.094 1.00 97.25 73 GLN A N 1
ATOM 580 C CA . GLN A 1 73 ? -6.112 0.799 0.977 1.00 97.25 73 GLN A CA 1
ATOM 581 C C . GLN A 1 73 ? -4.951 0.103 0.257 1.00 97.25 73 GLN A C 1
ATOM 583 O O . GLN A 1 73 ? -4.236 -0.714 0.846 1.00 97.25 73 GLN A O 1
ATOM 588 N N . VAL A 1 74 ? -4.753 0.450 -1.016 1.00 96.12 74 VAL A N 1
ATOM 589 C CA . VAL A 1 74 ? -3.590 0.064 -1.824 1.00 96.12 74 VAL A CA 1
ATOM 590 C C . VAL A 1 74 ? -2.998 1.312 -2.461 1.00 96.12 74 VAL A C 1
ATOM 592 O O . VAL A 1 74 ? -3.718 2.088 -3.086 1.00 96.12 74 VAL A O 1
ATOM 595 N N . TRP A 1 75 ? -1.688 1.473 -2.329 1.00 95.56 75 TRP A N 1
ATOM 596 C CA . TRP A 1 75 ? -0.926 2.602 -2.847 1.00 95.56 75 TRP A CA 1
ATOM 597 C C . TRP A 1 75 ? 0.195 2.114 -3.770 1.00 95.56 75 TRP A C 1
ATOM 599 O O . TRP A 1 75 ? 0.836 1.104 -3.482 1.00 95.56 75 TRP A O 1
ATOM 609 N N . SER A 1 76 ? 0.440 2.839 -4.858 1.00 91.06 76 SER A N 1
ATOM 610 C CA . SER A 1 76 ? 1.627 2.716 -5.709 1.00 91.06 76 SER A CA 1
ATOM 611 C C . SER A 1 76 ? 2.713 3.651 -5.197 1.00 91.06 76 SER A C 1
ATOM 613 O O . SER A 1 76 ? 2.428 4.815 -4.925 1.00 91.06 76 SER A O 1
ATOM 615 N N . ILE A 1 77 ? 3.944 3.164 -5.077 1.00 90.75 77 ILE A N 1
ATOM 616 C CA . ILE A 1 77 ? 5.116 3.952 -4.694 1.00 90.75 77 ILE A CA 1
ATOM 617 C C . ILE A 1 77 ? 6.168 3.798 -5.803 1.00 90.75 77 ILE A C 1
ATOM 619 O O . ILE A 1 77 ? 6.903 2.805 -5.826 1.00 90.75 77 ILE A O 1
ATOM 623 N N . PRO A 1 78 ? 6.231 4.746 -6.751 1.00 85.19 78 PRO A N 1
ATOM 624 C CA . PRO A 1 78 ? 7.269 4.777 -7.774 1.00 85.19 78 PRO A CA 1
ATOM 625 C C . PRO A 1 78 ? 8.624 5.191 -7.188 1.00 85.19 78 PRO A C 1
ATOM 627 O O . PRO A 1 78 ? 8.715 5.688 -6.066 1.00 85.19 78 PRO A O 1
ATOM 630 N N . ILE A 1 79 ? 9.689 5.053 -7.983 1.00 82.25 79 ILE A N 1
ATOM 631 C CA . ILE A 1 79 ? 11.053 5.442 -7.587 1.00 82.25 79 ILE A CA 1
ATOM 632 C C . ILE A 1 79 ? 11.200 6.944 -7.284 1.00 82.25 79 ILE A C 1
ATOM 634 O O . 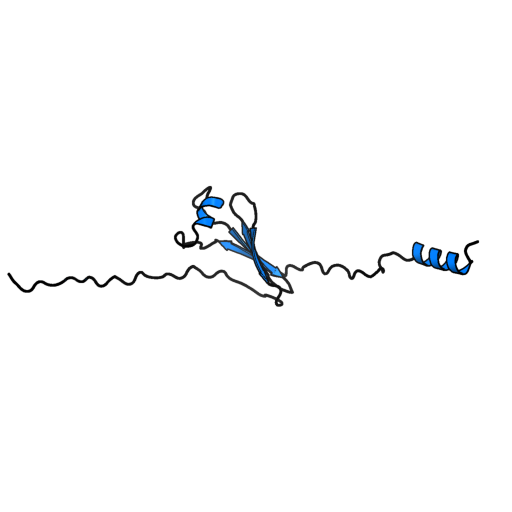ILE A 1 79 ? 12.095 7.331 -6.535 1.00 82.25 79 ILE A O 1
ATOM 638 N N . SER A 1 80 ? 10.308 7.793 -7.813 1.00 84.62 80 SER A N 1
ATOM 639 C CA . SER A 1 80 ? 10.241 9.213 -7.435 1.00 84.62 80 SER A CA 1
ATOM 640 C C . SER A 1 80 ? 9.841 9.417 -5.968 1.00 84.62 80 SER A C 1
ATOM 642 O O . SER A 1 80 ? 10.089 10.485 -5.415 1.00 84.62 80 SER A O 1
ATOM 644 N N . GLY A 1 81 ? 9.238 8.405 -5.333 1.00 85.88 81 GLY A N 1
ATOM 645 C CA . GLY A 1 81 ? 8.735 8.449 -3.960 1.00 85.88 81 GLY A CA 1
ATOM 646 C C . GLY A 1 81 ? 7.350 9.084 -3.815 1.00 85.88 81 GLY A C 1
ATOM 647 O O . GLY A 1 81 ? 6.804 9.097 -2.712 1.00 85.88 81 GLY A O 1
ATOM 648 N N . GLU A 1 82 ? 6.758 9.586 -4.901 1.00 90.06 82 GLU A N 1
ATOM 649 C CA . GLU A 1 82 ? 5.422 10.189 -4.892 1.00 90.06 82 GLU A CA 1
ATOM 650 C C . GLU A 1 82 ? 4.345 9.100 -4.882 1.00 90.06 82 GLU A C 1
ATOM 652 O O . GLU A 1 82 ? 3.971 8.555 -5.920 1.00 90.06 82 GLU A O 1
ATOM 657 N N . ALA A 1 83 ? 3.874 8.747 -3.685 1.00 92.50 83 ALA A N 1
ATOM 658 C CA . ALA A 1 83 ? 2.879 7.699 -3.514 1.00 92.50 83 ALA A CA 1
ATOM 659 C C . ALA A 1 83 ? 1.496 8.115 -4.048 1.00 92.50 83 ALA A C 1
ATOM 661 O O . ALA A 1 83 ? 1.018 9.216 -3.775 1.00 92.50 83 ALA A O 1
ATOM 662 N N . GLN A 1 84 ? 0.821 7.195 -4.738 1.00 92.69 84 GLN A N 1
ATOM 663 C CA . GLN A 1 84 ? -0.512 7.393 -5.311 1.00 92.69 84 GLN A CA 1
ATOM 664 C C . GLN A 1 84 ? -1.482 6.310 -4.830 1.00 92.69 84 GLN A C 1
ATOM 666 O O . GLN A 1 84 ? -1.168 5.122 -4.896 1.00 92.69 84 GLN A O 1
ATOM 671 N N . GLU A 1 85 ? -2.678 6.696 -4.381 1.00 94.69 85 GLU A N 1
ATOM 672 C CA . GLU A 1 85 ? -3.727 5.736 -4.022 1.00 94.69 85 GLU A CA 1
ATOM 673 C C . GLU A 1 85 ? -4.290 5.066 -5.287 1.00 94.69 85 GLU A C 1
ATOM 675 O O . GLU A 1 85 ? -4.689 5.739 -6.236 1.00 94.69 85 GLU A O 1
ATOM 680 N N . LEU A 1 86 ? -4.325 3.732 -5.291 1.00 91.50 86 LEU A N 1
ATOM 681 C CA . LEU A 1 86 ? -4.909 2.919 -6.363 1.00 91.50 86 LEU A CA 1
ATOM 682 C C . LEU A 1 86 ? -6.289 2.370 -5.989 1.00 91.50 86 LEU A C 1
ATOM 684 O O . LEU A 1 86 ? -7.127 2.138 -6.858 1.00 91.50 86 LEU A O 1
ATOM 688 N N . PHE A 1 87 ? -6.508 2.088 -4.703 1.00 94.12 87 PHE A N 1
ATOM 689 C CA . PHE A 1 87 ? -7.728 1.453 -4.218 1.00 94.12 87 PHE A CA 1
ATOM 690 C C . PHE A 1 87 ? -7.992 1.812 -2.758 1.00 94.12 87 PHE A C 1
ATOM 692 O O . PHE A 1 87 ? -7.070 1.808 -1.943 1.00 94.12 87 PHE A O 1
ATOM 699 N N . SER A 1 88 ? -9.262 2.031 -2.419 1.00 96.00 88 SER A N 1
ATOM 700 C CA . SER A 1 88 ? -9.723 2.292 -1.057 1.00 96.00 88 SER A CA 1
ATOM 701 C C . SER A 1 88 ? -11.118 1.710 -0.848 1.00 96.00 88 SER A C 1
ATOM 703 O O . SER A 1 88 ? -12.006 1.873 -1.687 1.00 96.00 88 SER A O 1
ATOM 705 N N . VAL A 1 89 ? -11.314 0.993 0.259 1.00 94.94 89 VAL A N 1
ATOM 706 C CA . VAL A 1 89 ? -12.582 0.332 0.589 1.00 94.94 89 VAL A CA 1
ATOM 707 C C . VAL A 1 89 ? -12.810 0.359 2.099 1.00 94.94 89 VAL A C 1
ATOM 709 O O . VAL A 1 89 ? -11.902 0.038 2.861 1.00 94.94 89 VAL A O 1
ATOM 712 N N . ARG A 1 90 ? -14.025 0.710 2.543 1.00 93.88 90 ARG A N 1
ATOM 713 C CA . ARG A 1 90 ? -14.423 0.788 3.967 1.00 93.88 90 ARG A CA 1
ATOM 714 C C . ARG A 1 90 ? -15.630 -0.106 4.277 1.00 93.88 90 ARG A C 1
ATOM 716 O O . ARG A 1 90 ? -16.648 0.335 4.798 1.00 93.88 90 ARG A O 1
ATOM 723 N N . HIS A 1 91 ? -15.548 -1.373 3.868 1.00 90.12 91 HIS A N 1
ATOM 724 C CA . HIS A 1 91 ? -16.643 -2.350 3.982 1.00 90.12 91 HIS A CA 1
ATOM 725 C C . HIS A 1 91 ? -16.428 -3.365 5.120 1.00 90.12 91 HIS A C 1
ATOM 727 O O . HIS A 1 91 ? -16.896 -4.502 5.048 1.00 90.12 91 HIS A O 1
ATOM 733 N N . G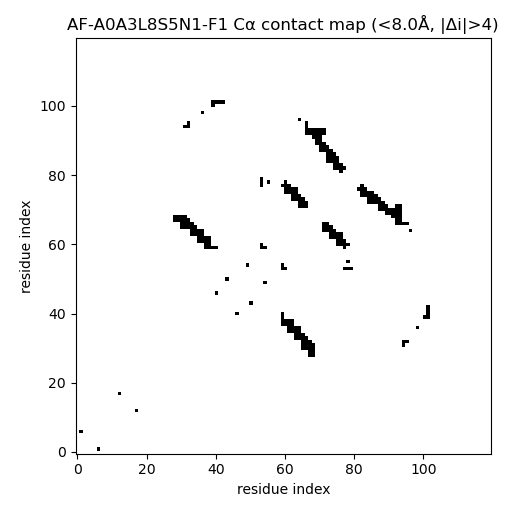LY A 1 92 ? -15.724 -2.958 6.178 1.00 88.50 92 GLY A N 1
ATOM 734 C CA . GLY A 1 92 ? -15.434 -3.792 7.339 1.00 88.50 92 GLY A CA 1
ATOM 735 C C . GLY A 1 92 ? -14.009 -4.358 7.348 1.00 88.50 92 GLY A C 1
ATOM 736 O O . GLY A 1 92 ? -13.219 -4.110 6.436 1.00 88.50 92 GLY A O 1
ATOM 737 N N . PRO A 1 93 ? -13.651 -5.108 8.404 1.00 91.06 93 PRO A N 1
ATOM 738 C CA . PRO A 1 93 ? -12.273 -5.503 8.670 1.00 91.06 93 PRO A CA 1
ATOM 739 C C . PRO A 1 93 ? -11.714 -6.432 7.591 1.00 91.06 93 PRO A C 1
ATOM 741 O O . PRO A 1 93 ? -12.238 -7.524 7.358 1.00 91.06 93 PRO A O 1
ATOM 744 N N . VAL A 1 94 ? -10.569 -6.059 7.020 1.00 93.25 94 VAL A N 1
ATOM 745 C CA . VAL A 1 94 ? -9.789 -6.931 6.134 1.00 93.25 94 VAL A CA 1
ATOM 746 C C . VAL A 1 94 ? -8.651 -7.551 6.937 1.00 93.25 94 VAL A C 1
ATOM 748 O O . VAL A 1 94 ? -7.818 -6.845 7.494 1.00 93.25 94 VAL A O 1
ATOM 751 N N . ARG A 1 95 ? -8.587 -8.886 7.013 1.00 92.56 95 ARG A N 1
ATOM 752 C CA . ARG A 1 95 ? -7.531 -9.594 7.771 1.00 92.56 95 ARG A CA 1
ATOM 753 C C . ARG A 1 95 ? -6.255 -9.836 6.969 1.00 92.56 95 ARG A C 1
ATO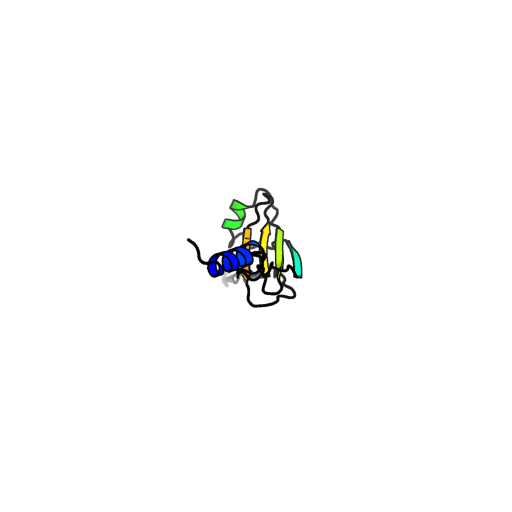M 755 O O . ARG A 1 95 ? -5.188 -9.974 7.555 1.00 92.56 95 ARG A O 1
ATOM 762 N N . ALA A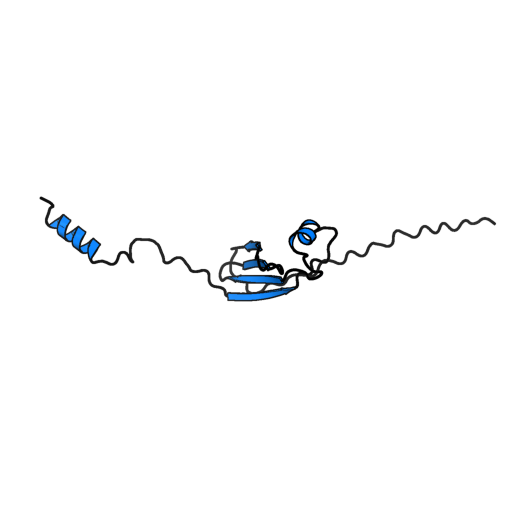 1 96 ? -6.382 -9.944 5.651 1.00 91.56 96 ALA A N 1
ATOM 763 C CA . ALA A 1 96 ? -5.277 -10.137 4.725 1.00 91.56 96 ALA A CA 1
ATOM 764 C C . ALA A 1 96 ? -5.732 -9.806 3.301 1.00 91.56 96 ALA A C 1
ATOM 766 O O . ALA A 1 96 ? -6.901 -9.986 2.964 1.00 91.56 96 ALA A O 1
ATOM 767 N N . ALA A 1 97 ? -4.784 -9.408 2.460 1.00 93.06 97 ALA A N 1
ATOM 768 C CA . ALA A 1 97 ? -4.958 -9.282 1.019 1.00 93.06 97 ALA A CA 1
ATOM 769 C C . ALA A 1 97 ? -3.710 -9.795 0.292 1.00 93.06 97 ALA A C 1
ATOM 771 O O . ALA A 1 97 ? -2.660 -10.001 0.910 1.00 93.06 97 ALA A O 1
ATOM 772 N N . ARG A 1 98 ? -3.830 -10.046 -1.010 1.00 90.81 98 ARG A N 1
ATOM 773 C CA . ARG A 1 98 ? -2.727 -10.440 -1.891 1.00 90.81 98 ARG A CA 1
ATOM 774 C C . ARG A 1 98 ? -3.021 -9.937 -3.299 1.00 90.81 98 ARG A C 1
ATOM 776 O O . ARG A 1 98 ? -4.141 -10.099 -3.777 1.00 90.81 98 ARG A O 1
ATOM 783 N N . ILE A 1 99 ? -2.004 -9.380 -3.945 1.00 87.62 99 ILE A N 1
ATOM 784 C CA . ILE A 1 99 ? -2.046 -9.069 -5.372 1.00 87.62 99 ILE A CA 1
ATOM 785 C C . ILE A 1 99 ? -1.843 -10.374 -6.142 1.00 87.62 99 ILE A C 1
ATOM 787 O O . ILE A 1 99 ? -0.920 -11.137 -5.850 1.00 87.62 99 ILE A O 1
ATOM 791 N N . LEU A 1 100 ? -2.752 -10.671 -7.068 1.00 86.31 100 LEU A N 1
ATOM 792 C CA . LEU A 1 100 ? -2.628 -11.837 -7.937 1.00 86.31 100 LEU A CA 1
ATOM 793 C C . LEU A 1 100 ? -1.784 -11.472 -9.162 1.00 86.31 100 LEU A C 1
ATOM 795 O O . LEU A 1 100 ? -1.925 -10.354 -9.661 1.00 86.31 100 LEU A O 1
ATOM 799 N N . PRO A 1 101 ? -0.940 -12.396 -9.649 1.00 78.25 101 PRO A N 1
ATOM 800 C CA . PRO A 1 101 ? -0.167 -12.163 -10.857 1.00 78.25 101 PRO A CA 1
ATOM 801 C C . PRO A 1 101 ? -1.080 -11.975 -12.068 1.00 78.25 101 PRO A C 1
ATOM 803 O O . PRO A 1 101 ? -2.208 -12.488 -12.100 1.00 78.25 101 PRO A O 1
ATOM 806 N N . ALA A 1 102 ? -0.579 -11.265 -13.077 1.00 75.38 102 ALA A N 1
ATOM 807 C CA . ALA A 1 102 ? -1.325 -11.049 -14.308 1.00 75.38 102 ALA A CA 1
ATOM 808 C C . ALA A 1 10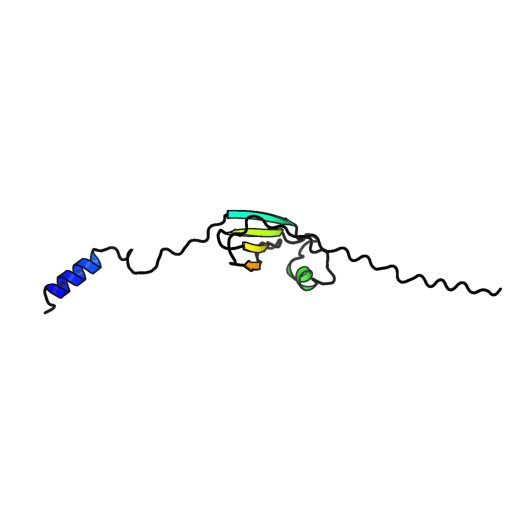2 ? -1.646 -12.401 -14.983 1.00 75.38 102 ALA A C 1
ATOM 810 O O . ALA A 1 102 ? -0.768 -13.269 -15.096 1.00 75.38 102 ALA A O 1
ATOM 811 N N . PRO A 1 103 ? -2.895 -12.619 -15.441 1.00 76.12 103 PRO A N 1
ATOM 812 C CA . PRO A 1 103 ? -3.258 -13.864 -16.100 1.00 76.12 103 PRO A CA 1
ATOM 813 C C . PRO A 1 103 ? -2.463 -14.026 -17.400 1.00 76.12 103 PRO A C 1
ATOM 815 O O . PRO A 1 103 ? -2.487 -13.158 -18.271 1.00 76.12 103 PRO A O 1
ATOM 818 N N . GLN A 1 104 ? -1.789 -15.166 -17.549 1.00 73.25 104 GLN A N 1
ATOM 819 C CA . GLN A 1 104 ? -1.068 -15.520 -18.770 1.00 73.25 104 GLN A CA 1
ATOM 820 C C . GLN A 1 104 ? -2.081 -15.950 -19.839 1.00 73.25 104 GLN A C 1
ATOM 822 O O . GLN A 1 104 ? -2.612 -17.060 -19.794 1.00 73.25 104 GLN A O 1
ATOM 827 N N . ILE A 1 105 ? -2.379 -15.071 -20.795 1.00 72.06 105 ILE A N 1
ATOM 828 C CA . ILE A 1 105 ? -3.175 -15.433 -21.969 1.00 72.06 105 ILE A CA 1
ATOM 829 C C . ILE A 1 105 ? -2.192 -16.012 -22.984 1.00 72.06 105 ILE A C 1
ATOM 831 O O . ILE A 1 105 ? -1.501 -15.262 -23.667 1.00 72.06 105 ILE A O 1
ATOM 835 N N . SER A 1 106 ? -2.088 -17.340 -23.078 1.00 64.25 106 SER A N 1
ATOM 836 C CA . SER A 1 106 ? -1.354 -17.935 -24.195 1.00 64.25 106 SER A CA 1
ATOM 837 C C . SER A 1 106 ? -2.065 -17.530 -25.482 1.00 64.25 106 SER A C 1
ATOM 839 O O . SER A 1 106 ? -3.250 -17.839 -25.641 1.00 64.25 106 SER A O 1
ATOM 841 N N . GLU A 1 107 ? -1.367 -16.852 -26.394 1.00 63.72 107 GLU A N 1
ATOM 842 C CA . GLU A 1 107 ? -1.836 -16.737 -27.770 1.00 63.72 107 GLU A CA 1
ATOM 843 C C . GLU A 1 107 ? -2.085 -18.161 -28.266 1.00 63.72 107 GLU A C 1
ATOM 845 O O . GLU A 1 107 ? -1.154 -18.956 -28.408 1.00 63.72 107 GLU A O 1
ATOM 850 N N . PHE A 1 108 ? -3.357 -18.524 -28.451 1.00 52.44 108 PHE A N 1
ATOM 851 C CA . PHE A 1 108 ? -3.685 -19.776 -29.111 1.00 52.44 108 PHE A CA 1
ATOM 852 C C . PHE A 1 108 ? -2.912 -19.785 -30.429 1.00 52.44 108 PHE A C 1
ATOM 854 O O . PHE A 1 108 ? -2.993 -18.787 -31.158 1.00 52.44 108 PHE A O 1
ATOM 861 N N . PRO A 1 109 ? -2.149 -20.849 -30.742 1.00 51.62 109 PRO A N 1
ATOM 862 C CA . PRO A 1 109 ? -1.452 -20.910 -32.008 1.00 51.62 109 PRO A CA 1
ATOM 863 C C . PRO A 1 109 ? -2.519 -20.753 -33.083 1.00 51.62 109 PRO A C 1
ATOM 865 O O . PRO A 1 109 ? -3.404 -21.602 -33.218 1.00 51.62 109 PRO A O 1
ATOM 868 N N . LYS A 1 110 ? -2.477 -19.620 -33.799 1.00 54.72 110 LYS A N 1
ATOM 869 C CA . LYS A 1 110 ? -3.265 -19.419 -35.012 1.00 54.72 110 LYS A CA 1
ATOM 870 C C . LYS A 1 110 ? -2.983 -20.655 -35.837 1.00 54.72 110 LYS A C 1
ATOM 872 O O . LYS A 1 110 ? -1.820 -20.870 -36.174 1.00 54.72 110 LYS A O 1
ATOM 877 N N . HIS A 1 111 ? -4.001 -21.499 -36.025 1.00 53.75 111 HIS A N 1
ATOM 878 C CA . HIS A 1 111 ? -3.874 -22.763 -36.731 1.00 53.75 111 HIS A CA 1
ATOM 879 C C . HIS A 1 111 ? -2.929 -22.558 -37.906 1.00 53.75 111 HIS A C 1
ATOM 881 O O . HIS A 1 111 ? -3.216 -21.763 -38.801 1.00 53.75 111 HIS A O 1
ATOM 887 N N . SER A 1 112 ? -1.775 -23.220 -37.847 1.00 54.31 112 SER A N 1
ATOM 888 C CA . SER A 1 112 ? -0.865 -23.339 -38.965 1.00 54.31 112 SER A CA 1
ATOM 889 C C . SER A 1 112 ? -1.656 -24.022 -40.069 1.00 54.31 112 SER A C 1
ATOM 891 O O . SER A 1 112 ? -1.749 -25.249 -40.123 1.00 54.31 112 SER A O 1
ATOM 893 N N . SER A 1 113 ? -2.296 -23.226 -40.919 1.00 54.88 113 SER A N 1
ATOM 894 C CA . SER A 1 113 ? -2.874 -23.675 -42.170 1.00 54.88 113 SER A CA 1
ATOM 895 C C . SER A 1 113 ? -1.714 -23.970 -43.114 1.00 54.88 113 SER A C 1
ATOM 897 O O . SER A 1 113 ? -1.463 -23.245 -44.073 1.00 54.88 113 SER A O 1
ATOM 899 N N . THR A 1 114 ? -0.962 -25.027 -42.811 1.00 51.72 114 THR A N 1
ATOM 900 C CA . THR A 1 114 ? -0.140 -25.711 -43.796 1.00 51.72 114 THR A CA 1
ATOM 901 C C . THR A 1 114 ? -1.125 -26.439 -44.699 1.00 51.72 114 THR A C 1
ATOM 903 O O . THR A 1 114 ? -1.510 -27.579 -44.447 1.00 51.72 114 THR A O 1
ATOM 906 N N . LEU A 1 115 ? -1.606 -25.735 -45.723 1.00 53.16 115 LEU A N 1
ATOM 907 C CA . LEU A 1 115 ? -2.262 -26.375 -46.851 1.00 53.16 115 LEU A CA 1
ATOM 908 C C . LEU A 1 115 ? -1.206 -27.245 -47.534 1.00 53.16 115 LEU A C 1
ATOM 910 O O . LEU A 1 115 ? -0.349 -26.748 -48.261 1.00 53.16 115 LEU A O 1
ATOM 914 N N . LEU A 1 116 ? -1.250 -28.547 -47.263 1.00 49.44 116 LEU A N 1
ATOM 915 C CA . LEU A 1 116 ? -0.635 -29.547 -48.122 1.00 49.44 116 LEU A CA 1
ATOM 916 C C . LEU A 1 116 ? -1.295 -29.420 -49.501 1.00 49.44 116 LEU A C 1
ATOM 918 O O . LEU A 1 116 ? -2.466 -29.757 -49.661 1.00 49.44 116 LEU A O 1
ATOM 922 N N . SER A 1 117 ? -0.562 -28.900 -50.485 1.00 54.25 117 SER A N 1
ATOM 923 C CA . SER A 1 117 ? -0.927 -28.993 -51.900 1.00 54.25 117 SER A CA 1
ATOM 924 C C . SER A 1 117 ? -0.716 -30.436 -52.369 1.00 54.25 117 SER A C 1
ATOM 926 O O . SER A 1 117 ? 0.430 -30.891 -52.357 1.00 54.25 117 SER A O 1
ATOM 928 N N . PRO A 1 118 ? -1.750 -31.175 -52.810 1.00 53.81 118 PRO A N 1
ATOM 929 C CA . PRO A 1 118 ? -1.572 -32.552 -53.231 1.00 53.81 118 PRO A CA 1
ATOM 930 C C . PRO A 1 118 ? -1.419 -32.644 -54.752 1.00 53.81 118 PRO A C 1
ATOM 932 O O . PRO A 1 118 ? -2.152 -33.406 -55.354 1.00 53.81 118 PRO A O 1
ATOM 935 N N . PHE A 1 119 ? -0.530 -31.878 -55.396 1.00 50.34 119 PHE A N 1
ATOM 936 C CA . PHE A 1 119 ? -0.182 -32.117 -56.808 1.00 50.34 119 PHE A CA 1
ATOM 937 C C . PHE A 1 119 ? 1.246 -31.649 -57.137 1.00 50.34 119 PHE A C 1
ATOM 939 O O . PHE A 1 119 ? 1.518 -30.453 -57.256 1.00 50.34 119 PHE A O 1
ATOM 946 N N . SER A 1 120 ? 2.152 -32.611 -57.308 1.00 48.22 120 SER A N 1
ATOM 947 C CA . SER A 1 120 ? 3.309 -32.575 -58.215 1.00 48.22 120 SER A CA 1
ATOM 948 C C . SER A 1 120 ? 3.604 -33.999 -58.661 1.00 48.22 120 SER A C 1
ATOM 950 O O . SER A 1 120 ? 3.481 -34.901 -57.802 1.00 48.22 120 SER A O 1
#

Foldseek 3Di:
DDDPVVVVVVVCVVPPPPPPPDDDPDPPWDFPDKDKDADLPVPCVVPVVLCVPQPPDPGGWIWMWTWTQQWIWIWTQGPVRPIDTDDTDRHGGDPDDDDDHDDDDPPDPPPPPPPPDPDD

pLDDT: mean 72.97, std 17.46, range [48.22, 97.31]

Mean predicted aligned error: 16.31 Å

Radius of gyration: 29.77 Å; Cα contacts (8 Å, |Δi|>4): 135; chains: 1; bounding box: 42×77×97 Å

Secondary structure (DSSP, 8-state):
---HHHHHHHHHHHHS-GGGSS-PPP----EEEEEEEE-----TTT-HHHHHHH-SSS-PPEEEEEEESS-EEEEEE-TT---EEEEEE-SS------PPPPP-----------------

InterPro domains:
  IPR045142 BCAS3-like [PTHR13268] (3-106)
  IPR048382 BCAS3, WD40 domain [PF21034] (1-106)

Solvent-accessible surface area (backbone atoms only — not comparable to full-atom values): 7839 Å² total; per-residue (Å²): 131,83,50,73,66,55,55,51,52,50,50,52,61,73,71,44,69,76,86,71,69,82,66,73,78,74,81,70,84,51,78,74,48,75,47,79,46,79,50,63,72,83,48,65,86,80,42,55,72,59,53,77,77,46,51,92,50,103,59,70,38,40,30,42,38,40,23,24,67,45,13,40,39,34,29,40,34,32,87,87,63,69,66,40,82,77,47,77,48,76,88,39,64,47,93,76,86,79,88,76,74,70,82,84,77,74,78,71,78,73,76,82,79,75,74,79,78,92,80,134

Organism: Chloebia gouldiae (NCBI:txid44316)

Sequence (120 aa):
EQSYMESVVTFLQDVVPQAYSGTPPEEKEKIVWVRFENADLNDTSRNMEFHEIHSTGNEPPLLLLIGYSDGMQVWSIPISGEAQELFSVRHGPVRAARILPAPQISEFPKHSSTLLSPFS

Nearest PDB structures (foldseek):
  5wuk-assembly1_A  TM=4.916E-01  e=6.646E-01  Homo sapiens
  9gaw-assembly1_A  TM=4.552E-01  e=2.235E+00  Homo sapiens
  4ui9-assembly1_A  TM=5.231E-01  e=4.219E+00  Homo sapiens
  6tnt-assembly1_A  TM=4.713E-01  e=9.470E+00  Homo sapiens
  6aig-assembly1_A  TM=3.256E-01  e=4.470E+00  Aeropyrum pernix K1